Protein AF-A0A356QFH3-F1 (afdb_monomer_lite)

Sequence (80 aa):
HDTLPETHEEWMEGATFNEGSWWPHWQAWMTDNGYVDTDPKKMVPARQPGEGELTVIEPAPGRYVRMTIPEVLGEIPSST

Radius of gyration: 22.23 Å; chains: 1; bounding box: 43×24×53 Å

Foldseek 3Di:
DPDDDPDVVVVVVPDDDDPDDCVVVVVCVCVVVPVDDPPPVPDDDDDDACPDPDHDPDDPPDDPVVDDPCVVVVVDPPDD

pLDDT: mean 90.44, std 9.32, range [47.06, 97.62]

Structure (mmCIF, N/CA/C/O backbone):
data_AF-A0A356QFH3-F1
#
_entry.id   AF-A0A356QFH3-F1
#
loop_
_atom_site.group_PDB
_atom_site.id
_atom_site.type_symbol
_atom_site.label_atom_id
_atom_site.label_alt_id
_atom_site.label_comp_id
_atom_site.label_asym_id
_atom_site.label_entity_id
_atom_site.label_seq_id
_atom_site.pdbx_PDB_ins_code
_atom_site.Cartn_x
_atom_site.Cartn_y
_atom_site.Cartn_z
_atom_site.occupancy
_atom_site.B_iso_or_equiv
_atom_site.auth_seq_id
_atom_site.auth_comp_id
_atom_site.auth_asym_id
_atom_site.auth_atom_id
_atom_site.pdbx_PDB_model_num
ATOM 1 N N . HIS A 1 1 ? -3.208 -7.025 20.231 1.00 58.88 1 HIS A N 1
ATOM 2 C CA . HIS A 1 1 ? -4.679 -6.845 20.231 1.00 58.88 1 HIS A CA 1
ATOM 3 C C . HIS A 1 1 ? -5.176 -7.687 19.064 1.00 58.88 1 HIS A C 1
ATOM 5 O O . HIS A 1 1 ? -5.486 -7.156 18.012 1.00 58.88 1 HIS A O 1
ATOM 11 N N . ASP A 1 2 ? -5.149 -9.011 19.229 1.00 70.88 2 ASP A N 1
ATOM 12 C CA . ASP A 1 2 ? -5.298 -9.971 18.116 1.00 70.88 2 ASP A CA 1
ATOM 13 C C . ASP A 1 2 ? -6.469 -10.927 18.363 1.00 70.88 2 ASP A C 1
ATOM 15 O O . ASP A 1 2 ? -6.518 -12.049 17.869 1.00 70.88 2 ASP A O 1
ATOM 19 N N . THR A 1 3 ? -7.413 -10.490 19.194 1.00 83.81 3 THR A N 1
ATOM 20 C CA . THR A 1 3 ? -8.642 -11.221 19.474 1.00 83.81 3 THR A CA 1
ATOM 21 C C . THR A 1 3 ? -9.581 -11.078 18.283 1.00 83.81 3 THR A C 1
ATOM 23 O O . THR A 1 3 ? -9.934 -9.961 17.906 1.00 83.81 3 THR A O 1
ATOM 26 N N . LEU A 1 4 ? -9.994 -12.206 17.711 1.00 91.69 4 LEU A N 1
ATOM 27 C CA . LEU A 1 4 ? -10.990 -12.287 16.645 1.00 91.69 4 LEU A CA 1
ATOM 28 C C . LEU A 1 4 ? -12.281 -12.874 17.242 1.00 91.69 4 LEU A C 1
ATOM 30 O O . LEU A 1 4 ? -12.404 -14.100 17.291 1.00 91.69 4 LEU A O 1
ATOM 34 N N . PRO A 1 5 ? -13.180 -12.035 17.794 1.00 94.50 5 PRO A N 1
ATOM 35 C CA . PRO A 1 5 ? -14.437 -12.494 18.383 1.00 94.50 5 PRO A CA 1
ATOM 36 C C . PRO A 1 5 ? -15.401 -13.027 17.312 1.00 94.50 5 PRO A C 1
ATOM 38 O O . PRO A 1 5 ? -15.141 -12.920 16.113 1.00 94.50 5 PRO A O 1
ATOM 41 N N . GLU A 1 6 ? -16.506 -13.636 17.744 1.00 95.56 6 GLU A N 1
ATOM 42 C CA . GLU A 1 6 ? -17.452 -14.311 16.846 1.00 95.56 6 GLU A CA 1
ATOM 43 C C . GLU A 1 6 ? -18.238 -13.318 15.976 1.00 95.56 6 GLU A C 1
ATOM 45 O O . GLU A 1 6 ? -18.571 -13.628 14.830 1.00 95.56 6 GLU A O 1
ATOM 50 N N . THR A 1 7 ? -18.492 -12.111 16.491 1.00 97.25 7 THR A N 1
ATOM 51 C CA . THR A 1 7 ? -19.258 -11.067 15.797 1.00 97.25 7 THR A CA 1
ATOM 52 C C . THR A 1 7 ? -18.408 -9.842 15.461 1.00 97.25 7 THR A C 1
ATOM 54 O O . THR A 1 7 ? -17.398 -9.548 16.108 1.00 97.25 7 THR A O 1
ATOM 57 N N . HIS A 1 8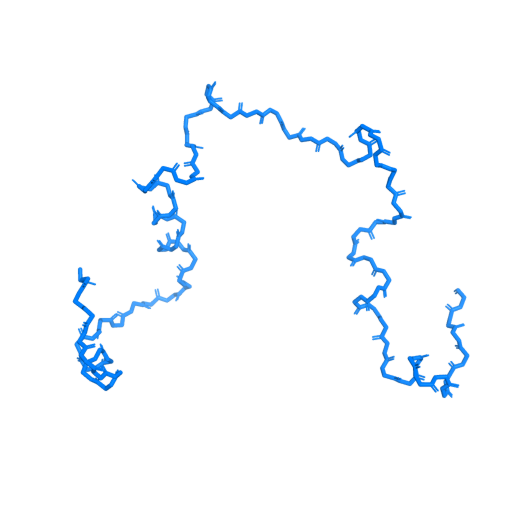 ? -18.811 -9.092 14.432 1.00 95.62 8 HIS A N 1
ATOM 58 C CA . HIS A 1 8 ? -18.094 -7.874 14.052 1.00 95.62 8 HIS A CA 1
ATOM 59 C C . HIS A 1 8 ? -18.369 -6.712 15.017 1.00 95.62 8 HIS A C 1
ATOM 61 O O . HIS A 1 8 ? -17.534 -5.817 15.148 1.00 95.62 8 HIS A O 1
ATOM 67 N N . GLU A 1 9 ? -19.520 -6.711 15.693 1.00 97.44 9 GLU A N 1
ATOM 68 C CA . GLU A 1 9 ? -19.867 -5.747 16.734 1.00 97.44 9 GLU A CA 1
ATOM 69 C C . GLU A 1 9 ? -18.908 -5.848 17.919 1.00 97.44 9 GLU A C 1
ATOM 71 O O . GLU A 1 9 ? -18.313 -4.841 18.298 1.00 97.44 9 GLU A O 1
ATOM 76 N N . GLU A 1 10 ? -18.673 -7.058 18.432 1.00 96.25 10 GLU A N 1
ATOM 77 C CA . GLU A 1 10 ? -17.723 -7.292 19.527 1.00 96.25 10 GLU A CA 1
ATOM 78 C C . GLU A 1 10 ? -16.299 -6.861 19.148 1.00 96.25 10 GLU A C 1
ATOM 80 O O . GLU A 1 10 ? -15.570 -6.304 19.973 1.00 96.25 10 GLU A O 1
ATOM 85 N N . TRP A 1 11 ? -15.896 -7.077 17.889 1.00 94.81 11 TRP A N 1
ATOM 86 C CA . TRP A 1 11 ? -14.604 -6.600 17.392 1.00 94.81 11 TRP A CA 1
ATOM 87 C C . TRP A 1 11 ? -14.530 -5.071 17.411 1.00 94.81 11 TRP A C 1
ATOM 89 O O . TRP A 1 11 ? -13.534 -4.515 17.872 1.00 94.81 11 TRP A O 1
ATOM 99 N N . MET A 1 12 ? -15.582 -4.396 16.942 1.00 95.06 12 MET A N 1
ATOM 100 C CA . MET A 1 12 ? -15.629 -2.936 16.873 1.00 95.06 12 MET A CA 1
ATOM 101 C C . MET A 1 12 ? -15.663 -2.298 18.268 1.00 95.06 12 MET A C 1
ATOM 103 O O . MET A 1 12 ? -14.957 -1.320 18.503 1.00 95.06 12 MET A O 1
ATOM 107 N N . GLU A 1 13 ? -16.443 -2.850 19.201 1.00 95.44 13 GLU A N 1
ATOM 108 C CA . GLU A 1 13 ? -16.532 -2.363 20.586 1.00 95.44 13 GLU A CA 1
ATOM 109 C C . GLU A 1 13 ? -15.204 -2.500 21.345 1.00 95.44 13 GLU A C 1
ATOM 111 O O . GLU A 1 13 ? -14.862 -1.641 22.159 1.00 95.44 13 GLU A O 1
ATOM 116 N N . GLY A 1 14 ? -14.441 -3.563 21.068 1.00 93.25 14 GLY A N 1
ATOM 117 C CA . GLY A 1 14 ? -13.122 -3.798 21.659 1.00 93.25 14 GLY A CA 1
ATOM 118 C C . GLY A 1 14 ? -11.952 -3.129 20.925 1.00 93.25 14 GLY A C 1
ATOM 119 O O . GLY A 1 14 ? -10.816 -3.199 21.406 1.00 93.25 14 GLY A O 1
ATOM 120 N N . ALA A 1 15 ? -12.188 -2.520 19.759 1.00 94.12 15 ALA A N 1
ATOM 121 C CA . ALA A 1 15 ? -11.144 -1.907 18.949 1.00 94.12 15 ALA A CA 1
ATOM 122 C C . ALA A 1 15 ? -10.712 -0.540 19.500 1.00 94.12 15 ALA A C 1
ATOM 124 O O . ALA A 1 15 ? -11.516 0.283 19.934 1.00 94.12 15 ALA A O 1
ATOM 125 N N . THR A 1 16 ? -9.414 -0.257 19.409 1.00 94.25 16 THR A N 1
ATOM 126 C CA . THR A 1 16 ? -8.851 1.050 19.769 1.00 94.25 16 THR A CA 1
ATOM 127 C C . THR A 1 16 ? -8.736 1.922 18.523 1.00 94.25 16 THR A C 1
ATOM 129 O O . THR A 1 16 ? -8.090 1.535 17.547 1.00 94.25 16 THR A O 1
ATOM 132 N N . PHE A 1 17 ? -9.319 3.124 18.553 1.00 95.19 17 PHE A N 1
ATOM 133 C CA . PHE A 1 17 ? -9.121 4.112 17.492 1.00 95.19 17 PHE A CA 1
ATOM 134 C C . PHE A 1 17 ? -7.665 4.591 17.461 1.00 95.19 17 PHE A C 1
ATOM 136 O O . PHE A 1 17 ? -7.094 4.941 18.493 1.00 95.19 17 PHE A O 1
ATOM 143 N N . ASN A 1 18 ? -7.084 4.644 16.264 1.00 95.25 18 ASN A N 1
ATOM 144 C CA . ASN A 1 18 ? -5.750 5.178 16.023 1.00 95.25 18 ASN A CA 1
ATOM 145 C C . ASN A 1 18 ? -5.860 6.292 14.980 1.00 95.25 18 ASN A C 1
ATOM 147 O O . ASN A 1 18 ? -6.435 6.087 13.912 1.00 95.25 18 ASN A O 1
ATOM 151 N N . GLU A 1 19 ? -5.333 7.472 15.297 1.00 97.19 19 GLU A N 1
ATOM 152 C CA . GLU A 1 19 ? -5.369 8.617 14.390 1.00 97.19 19 GLU A CA 1
ATOM 153 C C . GLU A 1 19 ? -4.411 8.418 13.204 1.00 97.19 19 GLU A C 1
ATOM 155 O O . GLU A 1 19 ? -3.291 7.929 13.360 1.00 97.19 19 GLU A O 1
ATOM 160 N N . GLY A 1 20 ? -4.838 8.844 12.012 1.00 96.62 20 GLY A N 1
ATOM 161 C CA . GLY A 1 20 ? -4.023 8.824 10.798 1.00 96.62 20 GLY A CA 1
ATOM 162 C C . GLY A 1 20 ? -4.271 7.620 9.885 1.00 96.62 20 GLY A C 1
ATOM 163 O O . GLY A 1 20 ? -5.256 6.896 10.006 1.00 96.62 20 GLY A O 1
ATOM 164 N N . SER A 1 21 ? -3.392 7.452 8.894 1.00 97.50 21 SER A N 1
ATOM 165 C CA . SER A 1 21 ? -3.486 6.353 7.926 1.00 97.50 21 SER A CA 1
ATOM 166 C C . SER A 1 21 ? -3.105 5.020 8.567 1.00 97.50 21 SER A C 1
ATOM 168 O O . SER A 1 21 ? -2.183 4.953 9.374 1.00 97.50 21 SER A O 1
ATOM 170 N N . TRP A 1 22 ? -3.747 3.937 8.133 1.00 97.00 22 TRP A N 1
ATOM 171 C CA . TRP A 1 22 ? -3.397 2.569 8.522 1.00 97.00 22 TRP A CA 1
ATOM 172 C C . TRP A 1 22 ? -2.128 2.042 7.821 1.00 97.00 22 TRP A C 1
ATOM 174 O O . TRP A 1 22 ? -1.598 1.005 8.218 1.00 97.00 22 TRP A O 1
ATOM 184 N N . TRP A 1 23 ? -1.610 2.739 6.798 1.00 97.62 23 TRP A N 1
ATOM 185 C CA . TRP A 1 23 ? -0.439 2.295 6.022 1.00 97.62 23 TRP A CA 1
ATOM 186 C C . TRP A 1 23 ? 0.805 1.983 6.869 1.00 97.62 23 TRP A C 1
ATOM 188 O O . TRP A 1 23 ? 1.413 0.942 6.622 1.00 97.62 23 TRP A O 1
ATOM 198 N N . PRO A 1 24 ? 1.188 2.789 7.883 1.00 96.19 24 PRO A N 1
ATOM 199 C CA . PRO A 1 24 ? 2.339 2.468 8.726 1.00 96.19 24 PRO A CA 1
ATOM 200 C C . PRO A 1 24 ? 2.142 1.182 9.535 1.00 96.19 24 PRO A C 1
ATOM 202 O O . PRO A 1 24 ? 3.086 0.413 9.693 1.00 96.19 24 PRO A O 1
ATOM 205 N N . HIS A 1 25 ? 0.916 0.917 10.005 1.00 95.00 25 HIS A N 1
ATOM 206 C CA . HIS A 1 25 ? 0.599 -0.313 10.732 1.00 95.00 25 HIS A CA 1
ATOM 207 C C . HIS A 1 25 ? 0.733 -1.541 9.825 1.00 95.00 25 HIS A C 1
ATOM 209 O O . HIS A 1 25 ? 1.364 -2.526 10.200 1.00 95.00 25 HIS A O 1
ATOM 215 N N . TRP A 1 26 ? 0.209 -1.461 8.600 1.00 95.88 26 TRP A N 1
ATOM 216 C CA . TRP A 1 26 ? 0.357 -2.540 7.625 1.00 95.88 26 TRP A CA 1
ATOM 217 C C . TRP A 1 26 ? 1.808 -2.751 7.188 1.00 95.88 26 TRP A C 1
ATOM 219 O O . TRP A 1 26 ? 2.252 -3.893 7.090 1.00 95.88 26 TRP A O 1
ATOM 229 N N . GLN A 1 27 ? 2.575 -1.678 6.979 1.00 95.69 27 GLN A N 1
ATOM 230 C CA . GLN A 1 27 ? 3.995 -1.790 6.654 1.00 95.69 27 GLN A CA 1
ATOM 231 C C . GLN A 1 27 ? 4.771 -2.498 7.774 1.00 95.69 27 GLN A C 1
ATOM 233 O O . GLN A 1 27 ? 5.558 -3.392 7.474 1.00 95.69 27 GLN A O 1
ATOM 238 N N . ALA A 1 28 ? 4.521 -2.143 9.040 1.00 95.12 28 ALA A N 1
ATOM 239 C CA . ALA A 1 28 ? 5.128 -2.822 10.184 1.00 95.12 28 ALA A CA 1
ATOM 240 C C . ALA A 1 28 ? 4.744 -4.307 10.215 1.00 95.12 28 ALA A C 1
ATOM 242 O O . ALA A 1 28 ? 5.615 -5.166 10.298 1.00 95.12 28 ALA A O 1
ATOM 243 N N . TRP A 1 29 ? 3.459 -4.626 10.027 1.00 95.44 29 TRP A N 1
ATOM 244 C CA . TRP A 1 29 ? 3.006 -6.014 9.932 1.00 95.44 29 TRP A CA 1
ATOM 245 C C . TRP A 1 29 ? 3.727 -6.788 8.814 1.00 95.44 29 TRP A C 1
ATOM 247 O O . TRP A 1 29 ? 4.147 -7.925 9.029 1.00 95.44 29 TRP A O 1
ATOM 257 N N . MET A 1 30 ? 3.937 -6.180 7.642 1.00 96.50 30 MET A N 1
ATOM 258 C CA . MET A 1 30 ? 4.676 -6.798 6.534 1.00 96.50 30 MET A CA 1
ATOM 259 C C . MET A 1 30 ? 6.147 -7.069 6.883 1.00 96.50 30 MET A C 1
ATOM 261 O O . MET A 1 30 ? 6.665 -8.138 6.551 1.00 96.50 30 MET A O 1
ATOM 265 N N . THR A 1 31 ? 6.828 -6.126 7.539 1.00 94.69 31 THR A N 1
ATOM 266 C CA . THR A 1 31 ? 8.250 -6.269 7.890 1.00 94.69 31 THR A CA 1
ATOM 267 C C . THR A 1 31 ? 8.467 -7.209 9.071 1.00 94.69 31 THR A C 1
ATOM 269 O O . THR A 1 31 ? 9.365 -8.047 9.021 1.00 94.69 31 THR A O 1
ATOM 272 N N . ASP A 1 32 ? 7.625 -7.129 10.100 1.00 95.06 32 ASP A N 1
ATOM 273 C CA . ASP A 1 32 ? 7.758 -7.911 11.336 1.00 95.06 32 ASP A CA 1
ATOM 274 C C . ASP A 1 32 ? 7.492 -9.400 11.093 1.00 95.06 32 ASP A C 1
ATOM 276 O O . ASP A 1 32 ? 8.123 -10.262 11.704 1.00 95.06 32 ASP A O 1
ATOM 280 N N . ASN A 1 33 ? 6.599 -9.710 10.149 1.00 94.38 33 ASN A N 1
ATOM 281 C CA . ASN A 1 33 ? 6.328 -11.081 9.719 1.00 94.38 33 ASN A CA 1
ATOM 282 C C . ASN A 1 33 ? 7.261 -11.558 8.589 1.00 94.38 33 ASN A C 1
ATOM 284 O O . ASN A 1 33 ? 7.088 -12.664 8.080 1.00 94.38 33 ASN A O 1
ATOM 288 N N . GLY A 1 34 ? 8.250 -10.752 8.184 1.00 90.19 34 GLY A N 1
ATOM 289 C CA . GLY A 1 34 ? 9.254 -11.141 7.190 1.00 90.19 34 GLY A CA 1
ATOM 290 C C . GLY A 1 34 ? 8.740 -11.255 5.750 1.00 90.19 34 GLY A C 1
ATOM 291 O O . GLY A 1 34 ? 9.407 -11.869 4.920 1.00 90.19 34 GLY A O 1
ATOM 292 N N . TYR A 1 35 ? 7.582 -10.667 5.425 1.00 91.69 35 TYR A N 1
ATOM 293 C CA . TYR A 1 35 ? 7.079 -10.604 4.045 1.00 91.69 35 TYR A CA 1
ATOM 294 C C . TYR A 1 35 ? 7.853 -9.598 3.184 1.00 91.69 35 TYR A C 1
ATOM 296 O O . TYR A 1 35 ? 7.825 -9.680 1.955 1.00 91.69 35 TYR A O 1
ATOM 304 N N . VAL A 1 36 ? 8.539 -8.648 3.823 1.00 90.75 36 VAL A N 1
ATOM 305 C CA . VAL A 1 36 ? 9.445 -7.691 3.182 1.00 90.75 36 VAL A CA 1
ATOM 306 C C . VAL A 1 36 ? 10.760 -7.669 3.957 1.00 90.75 36 VAL A C 1
ATOM 308 O O . VAL A 1 36 ? 10.781 -7.310 5.134 1.00 90.75 36 VAL A O 1
ATOM 311 N N . ASP A 1 37 ? 11.864 -8.025 3.295 1.00 90.06 37 ASP A N 1
ATOM 312 C CA . ASP A 1 37 ? 13.204 -7.894 3.869 1.00 90.06 37 ASP A CA 1
ATOM 313 C C . ASP A 1 37 ? 13.598 -6.415 3.982 1.00 90.06 37 ASP A C 1
ATOM 315 O O . ASP A 1 37 ? 13.554 -5.659 3.011 1.00 90.06 37 ASP A O 1
ATOM 319 N N . THR A 1 38 ? 14.043 -6.017 5.172 1.00 88.44 38 THR A N 1
ATOM 320 C CA . THR A 1 38 ? 14.582 -4.675 5.445 1.00 88.44 38 THR A CA 1
ATOM 321 C C . THR A 1 38 ? 16.111 -4.640 5.447 1.00 88.44 38 THR A C 1
ATOM 323 O O . THR A 1 38 ? 16.692 -3.559 5.506 1.00 88.44 38 THR A O 1
ATOM 326 N N . ASP A 1 39 ? 16.775 -5.803 5.365 1.00 91.75 39 ASP A N 1
ATOM 327 C CA . ASP A 1 39 ? 18.229 -5.913 5.215 1.00 91.75 39 ASP A CA 1
ATOM 328 C C . ASP A 1 39 ? 18.625 -5.629 3.755 1.00 91.75 39 ASP A C 1
ATOM 330 O O . ASP A 1 39 ? 18.338 -6.452 2.876 1.00 91.75 39 ASP A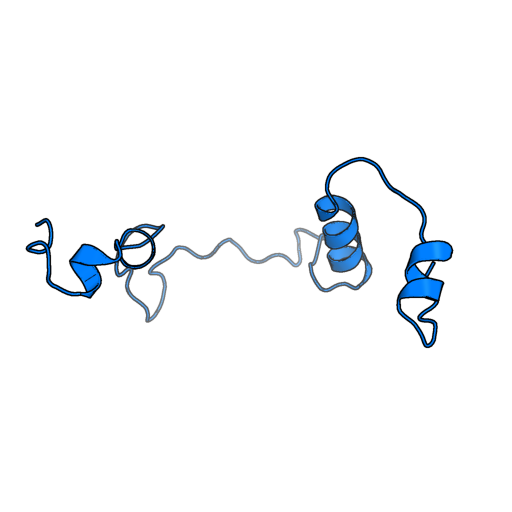 O 1
ATOM 334 N N . PRO A 1 40 ? 19.348 -4.528 3.470 1.00 87.25 40 PRO A N 1
ATOM 335 C CA . PRO A 1 40 ? 19.759 -4.185 2.111 1.00 87.25 40 PRO A CA 1
ATOM 336 C C . PRO A 1 40 ? 20.589 -5.276 1.426 1.00 87.25 40 PRO A C 1
ATOM 338 O O . PRO A 1 40 ? 20.624 -5.334 0.201 1.00 87.25 40 PRO A O 1
ATOM 341 N N . LYS A 1 41 ? 21.250 -6.157 2.190 1.00 91.62 41 LYS A N 1
ATOM 342 C CA . LYS A 1 41 ? 22.045 -7.269 1.641 1.00 91.62 41 LYS A CA 1
ATOM 343 C C . LYS A 1 41 ? 21.188 -8.377 1.034 1.00 91.62 41 LYS A C 1
ATOM 345 O O . LYS A 1 41 ? 21.700 -9.161 0.239 1.00 91.62 41 LYS A O 1
ATOM 350 N N . LYS A 1 42 ? 19.919 -8.467 1.434 1.00 89.56 42 LYS A N 1
ATOM 351 C CA . LYS A 1 42 ? 18.950 -9.441 0.915 1.00 89.56 42 LYS A CA 1
ATOM 352 C C . LYS A 1 42 ? 18.079 -8.867 -0.200 1.00 89.56 42 LYS A C 1
ATOM 354 O O . LYS A 1 42 ? 17.437 -9.624 -0.922 1.00 89.56 42 LYS A O 1
ATOM 359 N N . MET A 1 43 ? 18.056 -7.544 -0.351 1.00 89.12 43 MET A N 1
ATOM 360 C CA . MET A 1 43 ? 17.302 -6.880 -1.406 1.00 89.12 43 MET A CA 1
ATOM 361 C C . MET A 1 43 ? 17.984 -7.073 -2.762 1.00 89.12 43 MET A C 1
ATOM 363 O O . MET A 1 43 ? 19.202 -6.959 -2.895 1.00 89.12 43 MET A O 1
ATOM 367 N N . VAL A 1 44 ? 17.182 -7.328 -3.793 1.00 89.19 44 VAL A N 1
ATOM 368 C CA . VAL A 1 44 ? 17.651 -7.330 -5.183 1.00 89.19 44 VAL A CA 1
ATOM 369 C C . VAL A 1 44 ? 17.530 -5.925 -5.783 1.00 89.19 44 VAL A C 1
ATOM 371 O O . VAL A 1 44 ? 16.649 -5.165 -5.371 1.00 89.19 44 VAL A O 1
ATOM 374 N N . PRO A 1 45 ? 18.372 -5.560 -6.768 1.00 90.44 45 PRO A N 1
ATOM 375 C CA . PRO A 1 45 ? 18.210 -4.308 -7.498 1.00 90.44 45 PRO A CA 1
ATOM 376 C C . PRO A 1 45 ? 16.813 -4.184 -8.118 1.00 90.44 45 PRO A C 1
ATOM 378 O O . PRO A 1 45 ? 16.214 -5.178 -8.539 1.00 90.44 45 PRO A O 1
ATOM 381 N N . ALA A 1 46 ? 16.308 -2.951 -8.201 1.00 90.75 46 ALA A N 1
ATOM 382 C CA . ALA A 1 46 ? 15.067 -2.670 -8.911 1.00 90.75 46 ALA A CA 1
ATOM 383 C C . ALA A 1 46 ? 15.184 -3.131 -10.374 1.00 90.75 46 ALA A C 1
ATOM 385 O O . ALA A 1 46 ? 16.177 -2.847 -11.042 1.00 90.75 46 ALA A O 1
ATOM 386 N N . ARG A 1 47 ? 14.169 -3.851 -10.858 1.00 91.75 47 ARG A N 1
ATOM 387 C CA . ARG A 1 47 ? 14.102 -4.320 -12.250 1.00 91.75 47 ARG A CA 1
ATOM 388 C C . ARG A 1 47 ? 13.726 -3.159 -13.165 1.00 91.75 47 ARG A C 1
ATOM 390 O O . ARG A 1 47 ? 12.831 -2.395 -12.793 1.00 91.75 47 ARG A O 1
ATOM 397 N N . GLN A 1 48 ? 14.322 -3.056 -14.355 1.00 92.12 48 GLN A N 1
ATOM 398 C CA . GLN A 1 48 ? 13.834 -2.083 -15.333 1.00 92.12 48 GLN A CA 1
ATOM 399 C C . GLN A 1 48 ? 12.654 -2.669 -16.116 1.00 92.12 48 GLN A C 1
ATOM 401 O O . GLN A 1 48 ? 12.738 -3.792 -16.620 1.00 92.12 48 GLN A O 1
ATOM 406 N N . PRO A 1 49 ? 11.534 -1.939 -16.250 1.00 93.00 49 PRO A N 1
ATOM 407 C CA . PRO A 1 49 ? 10.448 -2.360 -17.124 1.00 93.00 49 PRO A CA 1
ATOM 408 C C . PRO A 1 49 ? 10.954 -2.585 -18.552 1.00 93.00 49 PRO A C 1
ATOM 410 O O . PRO A 1 49 ? 11.615 -1.721 -19.122 1.00 93.00 49 PRO A O 1
ATOM 413 N N . GLY A 1 50 ? 10.631 -3.737 -19.135 1.00 91.69 50 GLY A N 1
ATOM 414 C CA . GLY A 1 50 ? 11.129 -4.128 -20.456 1.00 91.69 50 GLY A CA 1
ATOM 415 C C . GLY A 1 50 ? 12.404 -4.972 -20.436 1.00 91.69 50 GLY A C 1
ATOM 416 O O . GLY A 1 50 ? 12.777 -5.500 -21.479 1.00 91.69 50 GLY A O 1
ATOM 417 N N . GLU A 1 51 ? 13.067 -5.134 -19.287 1.00 90.25 51 GLU A N 1
ATOM 418 C CA . GLU A 1 51 ? 14.142 -6.119 -19.150 1.00 90.25 51 GLU A CA 1
ATOM 419 C C . GLU A 1 51 ? 13.550 -7.537 -19.068 1.00 90.25 51 GLU A C 1
ATOM 421 O O . GLU A 1 51 ? 12.777 -7.858 -18.163 1.00 90.25 51 GLU A O 1
ATOM 426 N N . GLY A 1 52 ? 13.923 -8.397 -20.019 1.00 88.69 52 GLY A N 1
ATOM 427 C CA . GLY A 1 52 ? 13.460 -9.783 -20.131 1.00 88.69 52 GLY A CA 1
ATOM 428 C C . GLY A 1 52 ? 12.580 -10.015 -21.361 1.00 88.69 52 GLY A C 1
ATOM 429 O O . GLY A 1 52 ? 12.665 -9.292 -22.346 1.00 88.69 52 GLY A O 1
ATOM 430 N N . GLU A 1 53 ? 11.727 -11.035 -21.304 1.00 93.81 53 GLU A N 1
ATOM 431 C CA . GLU A 1 53 ? 10.892 -11.458 -22.443 1.00 93.81 53 GLU A CA 1
ATOM 432 C C . GLU A 1 53 ? 9.672 -10.549 -22.691 1.00 93.81 53 GLU A C 1
ATOM 434 O O . GLU A 1 53 ? 9.012 -10.652 -23.723 1.00 93.81 53 GLU A O 1
ATOM 439 N N . LEU A 1 54 ? 9.329 -9.680 -21.734 1.00 94.50 54 LEU A N 1
ATOM 440 C CA . LEU A 1 54 ? 8.134 -8.839 -21.793 1.00 94.50 54 LEU A CA 1
ATOM 441 C C . LEU A 1 54 ? 8.502 -7.415 -22.200 1.00 94.50 54 LEU A C 1
ATOM 443 O O . LEU A 1 54 ? 9.161 -6.698 -21.449 1.00 94.50 54 LEU A O 1
ATOM 447 N N . THR A 1 55 ? 8.027 -6.990 -23.368 1.00 94.50 55 THR A N 1
ATOM 448 C CA . THR A 1 55 ? 8.220 -5.623 -23.856 1.00 94.50 55 THR A CA 1
ATOM 449 C C . THR A 1 55 ? 7.315 -4.632 -23.127 1.00 94.50 55 THR A C 1
ATOM 451 O O . THR A 1 55 ? 6.203 -4.951 -22.700 1.00 94.50 55 THR A O 1
ATOM 454 N N . VAL A 1 56 ? 7.784 -3.389 -23.000 1.00 95.31 56 VAL A N 1
ATOM 455 C CA . VAL A 1 56 ? 6.946 -2.288 -22.512 1.00 95.31 56 VAL A CA 1
ATOM 456 C C . VAL A 1 56 ? 5.875 -1.989 -23.558 1.00 95.31 56 VAL A C 1
ATOM 458 O O . VAL A 1 56 ? 6.194 -1.697 -24.707 1.00 95.31 56 VAL A O 1
ATOM 461 N N . ILE A 1 57 ? 4.607 -2.048 -23.151 1.00 95.25 57 ILE A N 1
ATOM 462 C CA . ILE A 1 57 ? 3.463 -1.792 -24.038 1.00 95.25 57 ILE A CA 1
ATOM 463 C C . ILE A 1 57 ? 3.164 -0.289 -24.107 1.00 95.25 57 ILE A C 1
ATOM 465 O O . ILE A 1 57 ? 3.002 0.264 -25.190 1.00 95.25 57 ILE A O 1
ATOM 469 N N . GLU A 1 58 ? 3.083 0.374 -22.953 1.00 95.31 58 GLU A N 1
ATOM 470 C CA . GLU A 1 58 ? 2.822 1.811 -22.821 1.00 95.31 58 GLU A CA 1
ATOM 471 C C . GLU A 1 58 ? 3.252 2.305 -21.424 1.00 95.31 58 GLU A C 1
ATOM 473 O O . GLU A 1 58 ? 3.362 1.491 -20.500 1.00 95.31 58 GLU A O 1
ATOM 478 N N . PRO A 1 59 ? 3.503 3.613 -21.229 1.00 94.94 59 PRO A N 1
ATOM 479 C CA . PRO A 1 59 ? 3.754 4.162 -19.900 1.00 94.94 59 PRO A CA 1
ATOM 480 C C . PRO A 1 59 ? 2.525 4.041 -18.982 1.00 94.94 59 PRO A C 1
ATOM 482 O O . PRO A 1 59 ? 1.374 4.164 -19.414 1.00 94.94 59 PRO A O 1
ATOM 485 N N . ALA A 1 60 ? 2.777 3.864 -17.682 1.00 95.19 60 ALA A N 1
ATOM 486 C CA . ALA A 1 60 ? 1.745 3.988 -16.655 1.00 95.19 60 ALA A CA 1
ATOM 487 C C . ALA A 1 60 ? 1.068 5.381 -16.726 1.00 95.19 60 ALA A C 1
ATOM 489 O O . ALA A 1 60 ? 1.735 6.363 -17.058 1.00 95.19 60 ALA A O 1
ATOM 490 N N . PRO A 1 61 ? -0.240 5.492 -16.423 1.00 95.56 61 PRO A N 1
ATOM 491 C CA . PRO A 1 61 ? -1.098 4.467 -15.823 1.00 95.56 61 PRO A CA 1
ATOM 492 C C . PRO A 1 61 ? -1.811 3.557 -16.847 1.00 95.56 61 PRO A C 1
ATOM 494 O O . PRO A 1 61 ? -2.705 2.797 -16.483 1.00 95.56 61 PRO A O 1
ATOM 497 N N . GLY A 1 62 ? -1.419 3.613 -18.122 1.00 96.00 62 GLY A N 1
ATOM 498 C CA . GLY A 1 62 ? -2.017 2.821 -19.194 1.00 96.00 62 GLY A CA 1
ATOM 499 C C . GLY A 1 62 ? -3.308 3.418 -19.757 1.00 96.00 62 GLY A C 1
ATOM 500 O O . GLY A 1 62 ? -3.887 4.369 -19.223 1.00 96.00 62 GLY A O 1
ATOM 501 N N . ARG A 1 63 ? -3.756 2.911 -20.904 1.00 95.12 63 ARG A N 1
ATOM 502 C CA . ARG A 1 63 ? -4.968 3.394 -21.586 1.00 95.12 63 ARG A CA 1
ATOM 503 C C . ARG A 1 63 ? -6.259 2.954 -20.897 1.00 95.12 63 ARG A C 1
ATOM 505 O O . ARG A 1 63 ? -7.218 3.711 -20.904 1.00 95.12 63 ARG A O 1
ATOM 512 N N . TYR A 1 64 ? -6.283 1.783 -20.2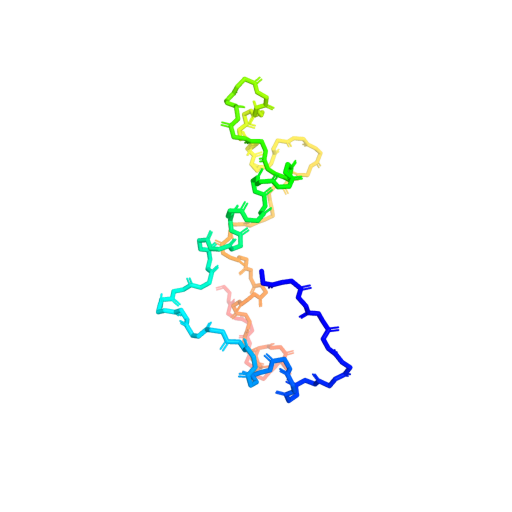57 1.00 94.25 64 TYR A N 1
ATOM 513 C CA . TYR A 1 64 ? -7.522 1.221 -19.697 1.00 94.25 64 TYR A CA 1
ATOM 514 C C . TYR A 1 64 ? -8.119 2.069 -18.578 1.00 94.25 64 TYR A C 1
ATOM 516 O O . TYR A 1 64 ? -9.320 2.305 -18.580 1.00 94.25 64 TYR A O 1
ATOM 524 N N . VAL A 1 65 ? -7.298 2.604 -17.670 1.00 95.19 65 VAL A N 1
ATOM 525 C CA . VAL A 1 65 ? -7.801 3.480 -16.598 1.00 95.19 65 VAL A CA 1
ATOM 526 C C . VAL A 1 65 ? -8.330 4.820 -17.123 1.00 95.19 65 VAL A C 1
ATOM 528 O O . VAL A 1 65 ? -9.070 5.506 -16.429 1.00 95.19 65 VAL A O 1
ATOM 531 N N . ARG A 1 66 ? -7.929 5.214 -18.338 1.00 92.50 66 ARG A N 1
ATOM 532 C CA . ARG A 1 66 ? -8.318 6.486 -18.958 1.00 92.50 66 ARG A CA 1
ATOM 533 C C . ARG A 1 66 ? -9.616 6.383 -19.753 1.00 92.50 66 ARG A C 1
ATOM 535 O O . ARG A 1 66 ? -10.133 7.416 -20.159 1.00 92.50 66 ARG A O 1
ATOM 542 N N . MET A 1 67 ? -10.126 5.173 -19.982 1.00 93.19 67 MET A N 1
ATOM 543 C CA . MET A 1 67 ? -11.353 4.982 -20.747 1.00 93.19 67 MET A CA 1
ATOM 544 C C . MET A 1 67 ? -12.556 5.527 -19.983 1.00 93.19 67 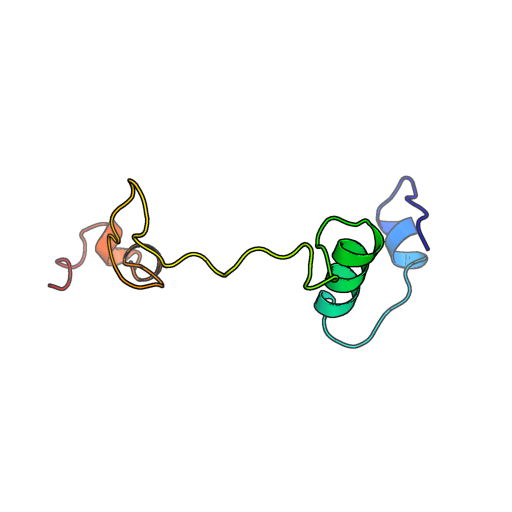MET A C 1
ATOM 546 O O . MET A 1 67 ? -12.736 5.254 -18.794 1.00 93.19 67 MET A O 1
ATOM 550 N N . THR A 1 68 ? -13.411 6.256 -20.688 1.00 92.94 68 THR A N 1
ATOM 551 C CA . THR A 1 68 ? -14.704 6.706 -20.170 1.00 92.94 68 THR A CA 1
ATOM 552 C C . THR A 1 68 ? -15.832 5.771 -20.615 1.00 92.94 68 THR A C 1
ATOM 554 O O . THR A 1 68 ? -15.710 5.053 -21.608 1.00 92.94 68 THR A O 1
ATOM 557 N N . ILE A 1 69 ? -16.960 5.779 -19.892 1.00 91.19 69 ILE A N 1
ATOM 558 C CA . ILE A 1 69 ? -18.132 4.952 -20.236 1.00 91.19 69 ILE A CA 1
ATOM 559 C C . ILE A 1 69 ? -18.599 5.187 -21.692 1.00 91.19 69 ILE A C 1
ATOM 561 O O . ILE A 1 69 ? -18.757 4.195 -22.403 1.00 91.19 69 ILE A O 1
ATOM 565 N N . PRO A 1 70 ? -18.758 6.433 -22.189 1.00 90.44 70 PRO A N 1
ATOM 566 C CA . PRO A 1 70 ? -19.204 6.661 -23.568 1.00 90.44 70 PRO A CA 1
ATOM 567 C C . PRO A 1 70 ? -18.248 6.115 -24.640 1.00 90.44 70 PRO A C 1
ATOM 569 O O . PRO A 1 70 ? -18.700 5.607 -25.664 1.00 90.44 70 PRO A O 1
ATOM 572 N N . GLU A 1 71 ? -16.931 6.170 -24.416 1.00 87.00 71 GLU A N 1
ATOM 573 C CA . GLU A 1 71 ? -15.934 5.608 -25.344 1.00 87.00 71 GLU A CA 1
ATOM 574 C C . GLU A 1 71 ? -15.992 4.077 -25.383 1.00 87.00 71 GLU A C 1
ATOM 576 O O . GLU A 1 71 ? -15.852 3.480 -26.449 1.00 87.00 71 GLU A O 1
ATOM 581 N N . VAL A 1 72 ? -16.237 3.434 -24.236 1.00 85.81 72 VAL A N 1
ATOM 582 C CA . VAL A 1 72 ? -16.421 1.974 -24.151 1.00 85.81 72 VAL A CA 1
ATOM 583 C C . VAL A 1 72 ? -17.700 1.534 -24.867 1.00 85.81 72 VAL A C 1
ATOM 585 O O . VAL A 1 72 ? -17.711 0.487 -25.511 1.00 85.81 72 VAL A O 1
ATOM 588 N N . LEU A 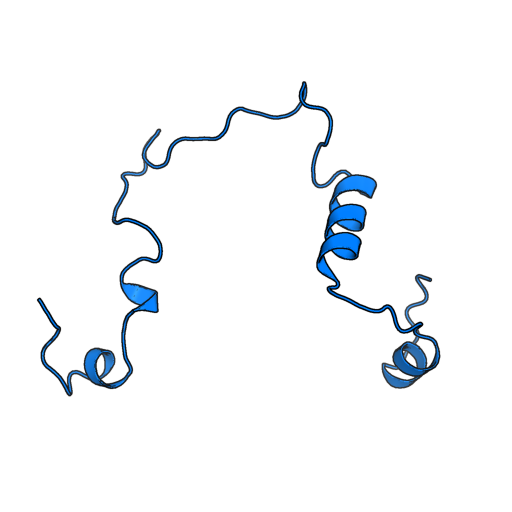1 73 ? -18.770 2.328 -24.774 1.00 89.31 73 LEU A N 1
ATOM 589 C CA . LEU A 1 73 ? -20.055 2.049 -25.423 1.00 89.31 73 LEU A CA 1
ATOM 590 C C . LEU A 1 73 ? -20.083 2.438 -26.914 1.00 89.31 73 LEU A C 1
ATOM 592 O O . LEU A 1 73 ? -21.058 2.138 -27.600 1.00 89.31 73 LEU A O 1
ATOM 596 N N . GLY A 1 74 ? -19.023 3.071 -27.434 1.00 82.50 74 GLY A N 1
ATOM 597 C CA . GLY A 1 74 ? -18.938 3.518 -28.830 1.00 82.50 74 GLY A CA 1
ATOM 598 C C . GLY A 1 74 ? -19.808 4.738 -29.153 1.00 82.50 74 GLY A C 1
ATOM 599 O O . GLY A 1 74 ? -20.084 5.005 -30.321 1.00 82.50 74 GLY A O 1
ATOM 600 N N . GLU A 1 75 ? -20.245 5.478 -28.132 1.00 83.31 75 GLU A N 1
ATOM 601 C CA . GLU A 1 75 ? -21.091 6.674 -28.260 1.00 83.31 75 GLU A CA 1
ATOM 602 C C . GLU A 1 75 ? -20.280 7.924 -28.645 1.00 83.31 75 GLU A C 1
ATOM 604 O O . GLU A 1 75 ? -20.836 8.908 -29.136 1.00 83.31 75 GLU A O 1
ATOM 609 N N . ILE A 1 76 ? -18.958 7.877 -28.455 1.00 75.38 76 ILE A N 1
ATOM 610 C CA . ILE A 1 76 ? -17.997 8.896 -28.886 1.00 75.38 76 ILE A CA 1
ATOM 611 C C . ILE A 1 76 ? -16.907 8.187 -29.702 1.00 75.38 76 ILE A C 1
ATOM 613 O O . ILE A 1 76 ? -16.415 7.145 -29.259 1.00 75.38 76 ILE A O 1
ATOM 617 N N . PRO A 1 77 ? -1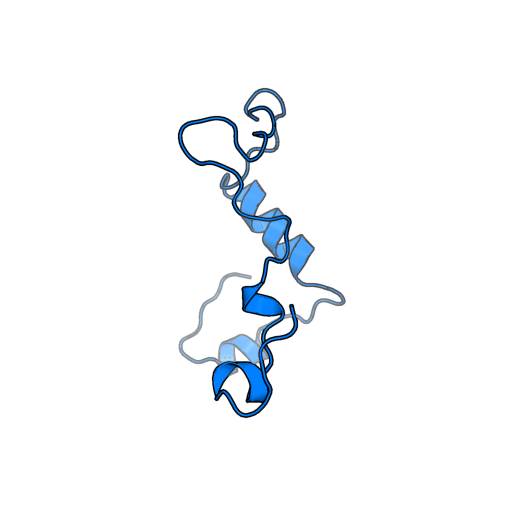6.511 8.704 -30.883 1.00 66.88 77 PRO A N 1
ATOM 618 C CA . PRO A 1 77 ? -15.369 8.156 -31.604 1.00 66.88 77 PRO A CA 1
ATOM 619 C C . PRO A 1 77 ? -14.133 8.201 -30.704 1.00 66.88 77 PRO A C 1
ATOM 621 O O . PRO A 1 77 ? -13.867 9.222 -30.072 1.00 66.88 77 PRO A O 1
ATOM 624 N N . SER A 1 78 ? -13.398 7.088 -30.632 1.00 62.72 78 SER A N 1
ATOM 625 C CA . SER A 1 78 ? -12.191 6.992 -29.811 1.00 62.72 78 SER A CA 1
ATOM 626 C C . SER A 1 78 ? -11.245 8.145 -30.140 1.00 62.72 78 SER A C 1
ATOM 628 O O . SER A 1 78 ? -10.915 8.360 -31.307 1.00 62.72 78 SER A O 1
ATOM 630 N N . SER A 1 79 ? -10.839 8.892 -29.114 1.00 62.44 79 SER A N 1
ATOM 631 C CA . SER A 1 79 ? -9.856 9.962 -29.270 1.00 62.44 79 SER A CA 1
ATOM 632 C C . SER A 1 79 ? -8.535 9.353 -29.751 1.00 62.44 79 SER A C 1
ATOM 634 O O . SER A 1 79 ? -8.007 8.450 -29.101 1.00 62.44 79 SER A O 1
ATOM 636 N N . THR A 1 80 ? -8.060 9.809 -30.914 1.00 47.06 80 THR A N 1
ATOM 637 C CA . THR A 1 80 ? -6.775 9.424 -31.523 1.00 47.06 80 THR A CA 1
ATOM 638 C C . THR A 1 80 ? -5.591 9.870 -30.675 1.00 47.06 80 THR A C 1
ATOM 640 O O . THR A 1 80 ? -5.625 11.021 -30.182 1.00 47.06 80 THR A O 1
#

Secondary structure (DSSP, 8-state):
-----SSHHHHHHHPPP--S-SHHHHHHHHHHTTSS---TTTPPPPPPTT-SS----S-TT-SGGG--HHHHTTSSPPP-